Protein AF-A0A7S1E2A7-F1 (afdb_monomer_lite)

pLDDT: mean 86.23, std 13.31, range [50.06, 97.75]

Secondary structure (DSSP, 8-state):
--HHHHHHHHHHHHHHTHHHHHHHHHHHHHHHHHHHHHHH-SS--HHHHHHHHHHHHHHHHHHHHHHHHHHHHTSPP---GGGTTS-PPPTTHHHHHHHHHHH-HHHHTTS-GGG-TT-

Foldseek 3Di:
DPPLVVLQVVLQVCLVVVVVVLVVQLVVLLVVLVVVVVVVDPDDDVVVVVVCVVCSNVSSVVVSVVVNVVSNLQYFDDDDPVPPPDPDDPRRNSSVVVVCVVLDPVVLVPDDVVVVSVD

Organism: NCBI:txid33649

Sequence (119 aa):
GRFVPSISMAASSLKSNTEDLDAILRLLVRDDIIAWYTSKSMAKSDQKTQELEKQLMDRVSKNVAMIQSKIAECSVKKISKEVATLPSEPVNHRVQELLEEASGYEKLSTMETSFQPWL

Structure (mmCIF, N/CA/C/O backbone):
data_AF-A0A7S1E2A7-F1
#
_entry.id   AF-A0A7S1E2A7-F1
#
loop_
_atom_site.group_PDB
_atom_site.id
_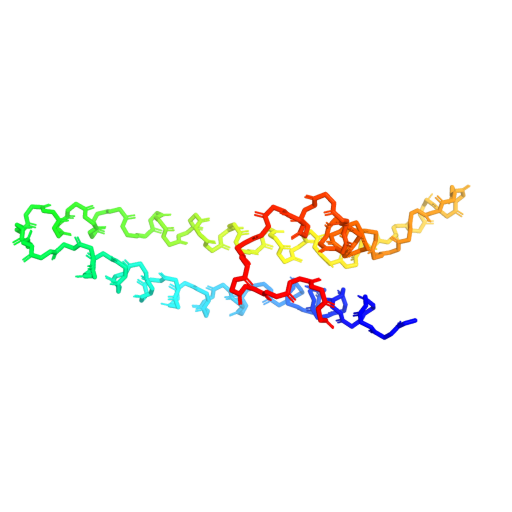atom_site.type_symbol
_atom_site.label_atom_id
_atom_site.label_alt_id
_atom_site.label_comp_id
_atom_site.label_asym_id
_atom_site.label_entity_id
_atom_site.label_seq_id
_atom_site.pdbx_PDB_ins_code
_atom_site.Cartn_x
_atom_site.Cartn_y
_atom_site.Cartn_z
_atom_site.occupancy
_atom_site.B_iso_or_equiv
_atom_site.auth_seq_id
_atom_site.auth_comp_id
_atom_site.auth_asym_id
_atom_site.auth_atom_id
_atom_site.pdbx_PDB_model_num
ATOM 1 N N . GLY A 1 1 ? 9.705 -5.834 -20.855 1.00 72.25 1 GLY A N 1
ATOM 2 C CA . GLY A 1 1 ? 9.177 -6.600 -19.705 1.00 72.25 1 GLY A CA 1
ATOM 3 C C . GLY A 1 1 ? 7.694 -6.325 -19.532 1.00 72.25 1 GLY A C 1
ATOM 4 O O . GLY A 1 1 ? 7.268 -5.219 -19.832 1.00 72.25 1 GLY A O 1
ATOM 5 N N . ARG A 1 2 ? 6.905 -7.316 -19.092 1.00 88.38 2 ARG A N 1
ATOM 6 C CA . ARG A 1 2 ? 5.444 -7.172 -18.900 1.00 88.38 2 ARG A CA 1
ATOM 7 C C . ARG A 1 2 ? 5.052 -6.682 -17.504 1.00 88.38 2 ARG A C 1
ATOM 9 O O . ARG A 1 2 ? 4.004 -6.066 -17.361 1.00 88.38 2 ARG A O 1
ATOM 16 N N . PHE A 1 3 ? 5.898 -6.930 -16.506 1.00 90.31 3 PHE A N 1
ATOM 17 C CA . PHE A 1 3 ? 5.606 -6.660 -15.099 1.00 90.31 3 PHE A CA 1
ATOM 18 C C . PHE A 1 3 ? 5.342 -5.174 -14.816 1.00 90.31 3 PHE A C 1
ATOM 20 O O . PHE A 1 3 ? 4.219 -4.810 -14.481 1.00 90.31 3 PHE A O 1
ATOM 27 N N . VAL A 1 4 ? 6.346 -4.316 -15.037 1.00 91.19 4 VAL A N 1
ATOM 28 C CA . VAL A 1 4 ? 6.267 -2.875 -14.739 1.00 91.19 4 VAL A CA 1
ATOM 29 C C . VAL A 1 4 ? 5.057 -2.204 -15.413 1.00 91.19 4 VAL A C 1
ATOM 31 O O . VAL A 1 4 ? 4.267 -1.593 -14.697 1.00 91.19 4 VAL A O 1
ATOM 34 N N . PRO A 1 5 ? 4.819 -2.356 -16.737 1.00 90.12 5 PRO A N 1
ATOM 35 C CA . PRO A 1 5 ? 3.637 -1.765 -17.365 1.00 90.12 5 PRO A CA 1
ATOM 36 C C . PRO A 1 5 ? 2.315 -2.283 -16.788 1.00 90.12 5 PRO A C 1
ATOM 38 O O . PRO A 1 5 ? 1.391 -1.497 -16.607 1.00 90.12 5 PRO A O 1
ATOM 41 N N . SER A 1 6 ? 2.220 -3.578 -16.460 1.00 92.44 6 SER A N 1
ATOM 42 C CA . SER A 1 6 ? 0.983 -4.164 -15.920 1.00 92.44 6 SER A CA 1
ATOM 43 C C . SER A 1 6 ? 0.644 -3.601 -14.539 1.00 92.44 6 SER A C 1
ATOM 45 O O . SER A 1 6 ? -0.505 -3.241 -14.292 1.00 92.44 6 SER A O 1
ATOM 47 N N . ILE A 1 7 ? 1.643 -3.466 -13.661 1.00 93.62 7 ILE A N 1
ATOM 48 C CA . ILE A 1 7 ? 1.468 -2.877 -12.326 1.00 93.62 7 ILE A CA 1
ATOM 49 C C . ILE A 1 7 ? 1.063 -1.404 -12.431 1.00 93.62 7 ILE A C 1
ATOM 51 O O . ILE A 1 7 ? 0.088 -0.992 -11.803 1.00 93.62 7 ILE A O 1
ATOM 55 N N . SER A 1 8 ? 1.743 -0.619 -13.271 1.00 92.19 8 SER A N 1
ATOM 56 C CA . SER A 1 8 ? 1.398 0.793 -13.469 1.00 92.19 8 SER A CA 1
ATOM 57 C C . SER A 1 8 ? -0.001 0.976 -14.067 1.00 92.19 8 SER A C 1
ATOM 59 O O . SER A 1 8 ? -0.730 1.887 -13.668 1.00 92.19 8 SER A O 1
ATOM 61 N N . MET A 1 9 ? -0.427 0.094 -14.978 1.00 91.69 9 MET A N 1
ATOM 62 C CA . MET A 1 9 ? -1.789 0.098 -15.525 1.00 91.69 9 MET A CA 1
ATOM 63 C C . MET A 1 9 ? -2.835 -0.245 -14.461 1.00 91.69 9 MET A C 1
ATOM 65 O O . MET A 1 9 ? -3.837 0.463 -14.354 1.00 91.69 9 MET A O 1
ATOM 69 N N . ALA A 1 10 ? -2.596 -1.276 -13.646 1.00 93.56 10 ALA A N 1
ATOM 70 C CA . ALA A 1 10 ? -3.489 -1.641 -12.549 1.00 93.56 10 ALA A CA 1
ATOM 71 C C . ALA A 1 10 ? -3.635 -0.489 -11.541 1.00 93.56 10 ALA A C 1
ATOM 73 O O . ALA A 1 10 ? -4.752 -0.085 -11.225 1.00 93.56 10 ALA A O 1
ATOM 74 N N . ALA A 1 11 ? -2.520 0.115 -11.120 1.00 93.56 11 ALA A N 1
ATOM 75 C CA . ALA A 1 11 ? -2.519 1.273 -10.228 1.00 93.56 11 ALA A CA 1
ATOM 76 C C . ALA A 1 11 ? -3.290 2.468 -10.820 1.00 93.56 11 ALA A C 1
ATOM 78 O O . ALA A 1 11 ? -4.060 3.130 -10.127 1.00 93.56 11 ALA A O 1
ATOM 79 N N . SER A 1 12 ? -3.141 2.718 -12.124 1.00 92.38 12 SER A N 1
ATOM 80 C CA . SER A 1 12 ? -3.877 3.772 -12.839 1.00 92.38 12 SER A CA 1
ATOM 81 C C . SER A 1 12 ? -5.378 3.510 -12.903 1.00 92.38 12 SER A C 1
ATOM 83 O O . SER A 1 12 ? -6.174 4.439 -12.747 1.00 92.38 12 SER A O 1
ATOM 85 N N . SER A 1 13 ? -5.769 2.254 -13.122 1.00 93.62 13 SER A N 1
ATOM 86 C CA . SER A 1 13 ? -7.171 1.842 -13.133 1.00 93.62 13 SER A CA 1
ATOM 87 C C . SER A 1 13 ? -7.797 2.012 -11.749 1.00 93.62 13 SER A C 1
ATOM 89 O O . SER A 1 13 ? -8.837 2.654 -11.632 1.00 93.62 13 SER A O 1
ATOM 91 N N . LEU A 1 14 ? -7.118 1.555 -10.694 1.00 94.12 14 LEU A N 1
ATOM 92 C CA . LEU A 1 14 ? -7.572 1.721 -9.310 1.00 94.12 14 LEU A CA 1
ATOM 93 C C . LEU A 1 14 ? -7.699 3.199 -8.924 1.00 94.12 14 LEU A C 1
ATOM 95 O O . LEU A 1 14 ? -8.723 3.608 -8.391 1.00 94.12 14 LEU A O 1
ATOM 99 N N . LYS A 1 15 ? -6.707 4.027 -9.273 1.00 93.06 15 LYS A N 1
ATOM 100 C CA . LYS A 1 15 ? -6.762 5.479 -9.051 1.00 93.06 15 LYS A CA 1
ATOM 101 C C . LYS A 1 15 ? -7.930 6.142 -9.786 1.00 93.06 15 LYS A C 1
ATOM 103 O O . LYS A 1 15 ? -8.528 7.081 -9.267 1.00 93.06 15 LYS A O 1
ATOM 108 N N . SER A 1 16 ? -8.260 5.682 -10.990 1.00 93.44 16 SER A N 1
ATOM 109 C CA . SER A 1 16 ? -9.374 6.247 -11.766 1.00 93.44 16 SER A CA 1
ATOM 110 C C . SER A 1 16 ? -10.742 5.902 -11.169 1.00 93.44 16 SER A C 1
ATOM 112 O O . SER A 1 16 ? -11.692 6.636 -11.408 1.00 93.44 16 SER A O 1
ATOM 114 N N . ASN A 1 17 ? -10.824 4.842 -10.359 1.00 93.81 17 ASN A N 1
ATOM 115 C CA . ASN A 1 17 ? -12.035 4.392 -9.667 1.00 93.81 17 ASN A CA 1
ATOM 116 C C . ASN A 1 17 ? -11.903 4.584 -8.142 1.00 93.81 17 ASN A C 1
ATOM 118 O O . ASN A 1 17 ? -12.286 3.718 -7.357 1.00 93.81 17 ASN A O 1
ATOM 122 N N . THR A 1 18 ? -11.303 5.702 -7.709 1.00 91.06 18 THR A N 1
ATOM 123 C CA . THR A 1 18 ? -11.006 5.945 -6.283 1.00 91.06 18 THR A CA 1
ATOM 124 C C . THR A 1 18 ? -12.271 5.990 -5.423 1.00 91.06 18 THR A C 1
ATOM 126 O O . THR A 1 18 ? -12.231 5.526 -4.289 1.00 91.06 18 THR A O 1
ATOM 129 N N . GLU A 1 19 ? -13.383 6.511 -5.946 1.00 91.00 19 GLU A N 1
ATOM 130 C CA . GLU A 1 19 ? -14.650 6.617 -5.206 1.00 91.00 19 GLU A CA 1
ATOM 131 C C . GLU A 1 19 ? -15.241 5.238 -4.881 1.00 91.00 19 GLU A C 1
ATOM 133 O O . GLU A 1 19 ? -15.559 4.962 -3.724 1.00 91.00 19 GLU A O 1
ATOM 138 N N . ASP A 1 20 ? -15.290 4.335 -5.865 1.00 92.31 20 ASP A N 1
ATOM 139 C CA . ASP A 1 20 ? -15.740 2.952 -5.660 1.00 92.31 20 ASP A CA 1
ATOM 140 C C . ASP A 1 20 ? -14.805 2.196 -4.707 1.00 92.31 20 ASP A C 1
ATOM 142 O O . ASP A 1 20 ? -15.237 1.435 -3.835 1.00 92.31 20 ASP A O 1
ATOM 146 N N . LEU A 1 21 ? -13.498 2.435 -4.847 1.00 93.38 21 LEU A N 1
ATOM 147 C CA . LEU A 1 21 ? -12.478 1.828 -4.002 1.00 93.38 21 LEU A CA 1
ATOM 148 C C . LEU A 1 21 ? -12.548 2.336 -2.552 1.00 93.38 21 LEU A C 1
ATOM 150 O O . LEU A 1 21 ? -12.247 1.575 -1.634 1.00 93.38 21 LEU A O 1
ATOM 154 N N . ASP A 1 22 ? -12.955 3.586 -2.320 1.00 95.25 22 ASP A N 1
ATOM 155 C CA . ASP A 1 22 ? -13.034 4.196 -0.988 1.00 95.25 22 ASP A CA 1
ATOM 156 C C . ASP A 1 22 ? -14.000 3.435 -0.071 1.00 95.25 22 ASP A C 1
ATOM 158 O O . ASP A 1 22 ? -13.634 3.062 1.046 1.00 95.25 22 ASP A O 1
ATOM 162 N N . ALA A 1 23 ? -15.202 3.122 -0.562 1.00 94.75 23 ALA A N 1
ATOM 163 C CA . ALA A 1 23 ? -16.198 2.376 0.205 1.00 94.75 23 ALA A CA 1
ATOM 164 C C . ALA A 1 23 ? -15.699 0.969 0.581 1.00 94.75 23 ALA A C 1
ATOM 166 O O . ALA A 1 23 ? -15.848 0.535 1.728 1.00 94.75 23 ALA A O 1
ATOM 167 N N . ILE A 1 24 ? -15.055 0.280 -0.367 1.00 96.12 24 ILE A N 1
ATOM 168 C CA . ILE A 1 24 ? -14.495 -1.061 -0.164 1.00 96.12 24 ILE A CA 1
ATOM 169 C C . ILE A 1 24 ? -13.348 -1.012 0.853 1.00 96.12 24 ILE A C 1
ATOM 171 O O . ILE A 1 24 ? -13.342 -1.776 1.820 1.00 96.12 24 ILE A O 1
ATOM 175 N N . LEU A 1 25 ? -12.396 -0.090 0.679 1.00 96.88 25 LEU A N 1
ATOM 176 C CA . LEU A 1 25 ? -11.246 0.044 1.572 1.00 96.88 25 LEU A CA 1
ATOM 177 C C . LEU A 1 25 ? -11.669 0.414 2.993 1.00 96.88 25 LEU A C 1
ATOM 179 O O . LEU A 1 25 ? -11.105 -0.125 3.940 1.00 96.88 25 LEU A O 1
ATOM 183 N N . ARG A 1 26 ? -12.671 1.282 3.175 1.00 97.31 26 ARG A N 1
ATOM 184 C CA . ARG A 1 26 ? -13.173 1.625 4.516 1.00 97.31 26 ARG A CA 1
ATOM 185 C C . ARG A 1 26 ? -13.697 0.410 5.269 1.00 97.31 26 ARG A C 1
ATOM 187 O O . ARG A 1 26 ? -13.429 0.295 6.463 1.00 97.31 26 ARG A O 1
ATOM 194 N N . LEU A 1 27 ? -14.425 -0.479 4.593 1.00 96.81 27 LEU A N 1
ATOM 195 C CA . LEU A 1 27 ? -14.934 -1.707 5.204 1.00 96.81 27 LEU A CA 1
ATOM 196 C C . LEU A 1 27 ? -13.789 -2.652 5.581 1.00 96.81 27 LEU A C 1
ATOM 198 O O . LEU A 1 27 ? -13.688 -3.043 6.742 1.00 96.81 27 LEU A O 1
ATOM 202 N N . LEU A 1 28 ? -12.889 -2.943 4.638 1.00 97.44 28 LEU A N 1
ATOM 203 C CA . LEU A 1 28 ? -11.772 -3.867 4.862 1.00 97.44 28 LEU A CA 1
ATOM 204 C C . LEU A 1 28 ? -10.815 -3.367 5.953 1.00 97.44 28 LEU A C 1
ATOM 206 O O . LEU A 1 28 ? -10.483 -4.101 6.879 1.00 97.44 28 LEU A O 1
ATOM 210 N N . VAL A 1 29 ? -10.426 -2.091 5.899 1.00 97.62 29 VAL A N 1
ATOM 211 C CA . VAL A 1 29 ? -9.512 -1.483 6.878 1.00 97.62 29 VAL A CA 1
ATOM 212 C C . VAL A 1 29 ? -10.137 -1.436 8.271 1.00 97.62 29 VAL A C 1
ATOM 214 O O . VAL A 1 29 ? -9.435 -1.623 9.264 1.00 97.62 29 VAL A O 1
ATOM 217 N N . ARG A 1 30 ? -11.448 -1.187 8.381 1.00 96.00 30 ARG A N 1
ATOM 218 C CA . ARG A 1 30 ? -12.147 -1.229 9.673 1.00 96.00 30 ARG A CA 1
ATOM 219 C C . ARG A 1 30 ? -12.043 -2.617 10.296 1.00 96.00 30 ARG A C 1
ATOM 221 O O . ARG A 1 30 ? -11.691 -2.721 11.471 1.00 96.00 30 ARG A O 1
ATOM 228 N N . ASP A 1 31 ? -12.348 -3.649 9.518 1.00 95.44 31 ASP A N 1
ATOM 229 C CA . ASP A 1 31 ? -12.362 -5.027 10.001 1.00 95.44 31 ASP A CA 1
ATOM 230 C C . ASP A 1 31 ? -10.943 -5.478 10.394 1.00 95.44 31 ASP A C 1
ATOM 232 O O . ASP A 1 31 ? -10.760 -6.040 11.476 1.00 95.44 31 ASP A O 1
ATOM 236 N N . ASP A 1 32 ? -9.923 -5.102 9.615 1.00 95.31 32 ASP A N 1
ATOM 237 C CA . ASP A 1 32 ? -8.512 -5.345 9.939 1.00 95.31 32 ASP A CA 1
ATOM 238 C C . ASP A 1 32 ? -8.059 -4.630 11.222 1.00 95.31 32 ASP A C 1
ATOM 240 O O . ASP A 1 32 ? -7.361 -5.220 12.049 1.00 95.31 32 ASP A O 1
ATOM 244 N N . ILE A 1 33 ? -8.458 -3.369 11.436 1.00 92.50 33 ILE A N 1
ATOM 245 C CA . ILE A 1 33 ? -8.113 -2.626 12.661 1.00 92.50 33 ILE A CA 1
ATOM 246 C C . ILE A 1 33 ? -8.726 -3.299 13.891 1.00 92.50 33 ILE A C 1
ATOM 248 O O . ILE A 1 33 ? -8.055 -3.430 14.921 1.00 92.50 33 ILE A O 1
ATOM 252 N N . ILE A 1 34 ? -9.984 -3.738 13.795 1.00 90.38 34 ILE A N 1
ATOM 253 C CA . ILE A 1 34 ? -10.657 -4.463 14.877 1.00 90.38 34 ILE A CA 1
ATOM 254 C C . ILE A 1 34 ? -9.932 -5.787 15.132 1.00 90.38 34 ILE A C 1
ATOM 256 O O . ILE A 1 34 ? -9.561 -6.061 16.276 1.00 90.38 34 ILE A O 1
ATOM 260 N N . ALA A 1 35 ? -9.661 -6.569 14.084 1.00 90.69 35 ALA A N 1
ATOM 261 C CA . ALA A 1 35 ? -8.954 -7.842 14.187 1.00 90.69 35 ALA A CA 1
ATOM 262 C C . ALA A 1 35 ? -7.576 -7.672 14.848 1.00 90.69 35 ALA A C 1
ATOM 264 O O . ALA A 1 35 ? -7.265 -8.355 15.828 1.00 90.69 35 ALA A O 1
ATOM 265 N N . TRP A 1 36 ? -6.785 -6.696 14.397 1.00 89.31 36 TRP A N 1
ATOM 266 C CA . TRP A 1 36 ? -5.476 -6.365 14.965 1.00 89.31 36 TRP A CA 1
ATOM 267 C C . TRP A 1 36 ? -5.552 -5.966 16.441 1.00 89.31 36 TRP A C 1
ATOM 269 O O . TRP A 1 36 ? -4.704 -6.352 17.247 1.00 89.31 36 TRP A O 1
ATOM 279 N N . TYR A 1 37 ? -6.576 -5.205 16.827 1.00 85.06 37 TYR A N 1
ATOM 280 C CA . TYR A 1 37 ? -6.750 -4.817 18.222 1.00 85.06 37 TYR A CA 1
ATOM 281 C C . TYR A 1 37 ? -7.144 -6.011 19.098 1.00 85.06 37 TYR A C 1
ATOM 283 O O . TYR A 1 37 ? -6.641 -6.166 20.214 1.00 85.06 37 TYR A O 1
ATOM 291 N N . THR A 1 38 ? -8.013 -6.886 18.585 1.00 83.88 38 THR A N 1
ATOM 292 C CA . THR A 1 38 ? -8.423 -8.102 19.297 1.00 83.88 38 THR A CA 1
ATOM 293 C C . THR A 1 38 ? -7.296 -9.120 19.444 1.00 83.88 38 THR A C 1
ATOM 295 O O . THR A 1 38 ? -7.248 -9.793 20.469 1.00 83.88 38 THR A O 1
ATOM 298 N N . SER A 1 39 ? -6.361 -9.202 18.492 1.00 86.19 3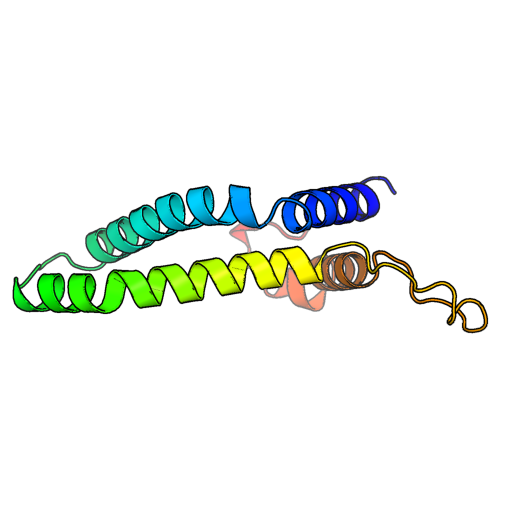9 SER A N 1
ATOM 299 C CA . SER A 1 39 ? -5.232 -10.139 18.561 1.00 86.19 39 SER A CA 1
ATOM 300 C C . SER A 1 39 ? -4.132 -9.697 19.530 1.00 86.19 39 SER A C 1
ATOM 302 O O . SER A 1 39 ? -3.432 -10.539 20.089 1.00 86.19 39 SER A O 1
ATOM 304 N N . LYS A 1 40 ? -3.984 -8.386 19.776 1.00 75.38 40 LYS A N 1
ATOM 305 C CA . LYS A 1 40 ? -2.955 -7.841 20.680 1.00 75.38 40 LYS A CA 1
ATOM 306 C C . LYS A 1 40 ? -3.367 -7.739 22.146 1.00 75.38 40 LYS A C 1
ATOM 308 O O . LYS A 1 40 ? -2.497 -7.621 23.007 1.00 75.38 40 LYS A O 1
ATOM 313 N N . SER A 1 41 ? -4.662 -7.740 22.450 1.00 63.66 41 SER A N 1
ATOM 314 C CA . SER A 1 41 ? -5.160 -7.480 23.802 1.00 63.66 41 SER A CA 1
ATOM 315 C C . SER A 1 41 ? -5.852 -8.708 24.391 1.00 63.66 41 SER A C 1
ATOM 317 O O . SER A 1 41 ? -7.049 -8.904 24.197 1.00 63.66 41 SER A O 1
ATOM 319 N N . MET A 1 42 ? -5.114 -9.507 25.171 1.00 55.50 42 MET A N 1
ATOM 320 C CA . MET A 1 42 ? -5.684 -10.628 25.940 1.00 55.50 42 MET A CA 1
ATOM 321 C C . MET A 1 42 ? -6.561 -10.176 27.127 1.00 55.50 42 MET A C 1
ATOM 323 O O . MET A 1 42 ? -7.278 -10.988 27.698 1.00 55.50 42 MET A O 1
ATOM 327 N N . ALA A 1 43 ? -6.553 -8.885 27.484 1.00 55.75 43 ALA A N 1
ATOM 328 C CA . ALA A 1 43 ? -7.369 -8.320 28.561 1.00 55.75 43 ALA A CA 1
ATOM 329 C C . ALA A 1 43 ? -8.049 -7.022 28.094 1.00 55.75 43 ALA A C 1
ATOM 331 O O . ALA A 1 43 ? -7.474 -5.931 28.151 1.00 55.75 43 ALA A O 1
ATOM 332 N N . LYS A 1 44 ? -9.279 -7.142 27.584 1.00 67.44 44 LYS A N 1
ATOM 333 C CA . LYS A 1 44 ? -10.136 -5.995 27.262 1.00 67.44 44 LYS A CA 1
ATOM 334 C C . LYS A 1 44 ? -10.637 -5.385 28.572 1.00 67.44 44 LYS A C 1
ATOM 336 O O . LYS A 1 44 ? -11.470 -5.986 29.237 1.00 67.44 44 LYS A O 1
ATOM 341 N N . SER A 1 45 ? -10.140 -4.208 28.949 1.00 71.31 45 SER A N 1
ATOM 342 C CA . SER A 1 45 ? -10.949 -3.333 29.801 1.00 71.31 45 SER A CA 1
ATOM 343 C C . SER A 1 45 ? -11.929 -2.588 28.900 1.00 71.31 45 SER A C 1
ATOM 345 O O . SER A 1 45 ? -11.557 -2.178 27.797 1.00 71.31 45 SER A O 1
ATOM 347 N N . ASP A 1 46 ? -13.165 -2.389 29.351 1.00 74.69 46 ASP A N 1
ATOM 348 C CA . ASP A 1 46 ? -14.186 -1.666 28.579 1.00 74.69 46 ASP A CA 1
ATOM 349 C C . ASP A 1 46 ? -13.710 -0.269 28.154 1.00 74.69 46 ASP A C 1
ATOM 351 O O . ASP A 1 46 ? -13.998 0.190 27.052 1.00 74.69 46 ASP A O 1
ATOM 355 N N . GLN A 1 47 ? -12.867 0.361 28.976 1.00 80.00 47 GLN A N 1
ATOM 356 C CA . GLN A 1 47 ? -12.235 1.647 28.686 1.00 80.00 47 GLN A CA 1
ATOM 357 C C . GLN A 1 47 ? -11.363 1.620 27.418 1.00 80.00 47 GLN A C 1
ATOM 359 O O . GLN A 1 47 ? -11.373 2.561 26.629 1.00 80.00 47 GLN A O 1
ATOM 364 N N . LYS A 1 48 ? -10.606 0.539 27.205 1.00 77.81 48 LYS A N 1
ATOM 365 C CA . LYS A 1 48 ? -9.747 0.369 26.025 1.00 77.81 48 LYS A CA 1
ATOM 366 C C . LYS A 1 48 ? -10.567 0.165 24.750 1.00 77.81 48 LYS A C 1
ATOM 368 O O . LYS A 1 48 ? -10.201 0.687 23.698 1.00 77.81 48 LYS A O 1
ATOM 373 N N . THR A 1 49 ? -11.684 -0.549 24.862 1.00 80.62 49 THR A N 1
ATOM 374 C CA . THR A 1 49 ? -12.635 -0.744 23.761 1.00 80.62 49 THR A CA 1
ATOM 375 C C . THR A 1 49 ? -13.313 0.573 23.379 1.00 80.62 49 THR A C 1
ATOM 377 O O . THR A 1 49 ? -13.320 0.927 22.204 1.00 80.62 49 THR A O 1
ATOM 380 N N . GLN A 1 50 ? -13.785 1.353 24.357 1.00 83.50 50 GLN A N 1
ATOM 381 C CA . GLN A 1 50 ? -14.408 2.659 24.104 1.00 83.50 50 GLN A CA 1
ATOM 382 C C . GLN A 1 50 ? -13.445 3.660 23.451 1.00 83.50 50 GLN A C 1
ATOM 384 O O . GLN A 1 50 ? -13.826 4.391 22.536 1.00 83.50 50 GLN A O 1
ATOM 389 N N . GLU A 1 51 ? -12.180 3.686 23.881 1.00 84.25 51 GLU A N 1
ATOM 390 C CA . GLU A 1 51 ? -11.180 4.567 23.269 1.00 84.25 51 GLU A CA 1
ATOM 391 C C . GLU A 1 51 ? -10.885 4.171 21.813 1.00 84.25 51 GLU A C 1
ATOM 393 O O . GLU A 1 51 ? -10.714 5.039 20.954 1.00 84.25 51 GLU A O 1
ATOM 398 N N . LEU A 1 52 ? -10.873 2.867 21.507 1.00 84.88 52 LEU A N 1
ATOM 399 C CA . LEU A 1 52 ? -10.758 2.393 20.129 1.00 84.88 52 LEU A CA 1
ATOM 400 C C . LEU A 1 52 ? -11.951 2.852 19.292 1.00 84.88 52 LEU A C 1
ATOM 402 O O . LEU A 1 52 ? -11.738 3.406 18.218 1.00 84.88 52 LEU A O 1
ATOM 406 N N . GLU A 1 53 ? -13.178 2.641 19.767 1.00 86.00 53 GLU A N 1
ATOM 407 C CA . GLU A 1 53 ? -14.399 3.032 19.053 1.00 86.00 53 GLU A CA 1
ATOM 408 C C . GLU A 1 53 ? -14.405 4.530 18.731 1.00 86.00 53 GLU A C 1
ATOM 410 O O . GLU A 1 53 ? -14.684 4.921 17.596 1.00 86.00 53 GLU A O 1
ATOM 415 N N . LYS A 1 54 ? -13.984 5.365 19.689 1.00 90.44 54 LYS A N 1
ATOM 416 C CA . LYS A 1 54 ? -13.872 6.818 19.510 1.00 90.44 54 LYS A CA 1
ATOM 417 C C . LYS A 1 54 ? -12.881 7.212 18.410 1.00 90.44 54 LYS A C 1
ATOM 419 O O . LYS A 1 54 ? -13.110 8.189 17.701 1.00 90.44 54 LYS A O 1
ATOM 424 N N . GLN A 1 55 ? -11.782 6.473 18.264 1.00 92.50 55 GLN A N 1
ATOM 425 C CA . GLN A 1 55 ? -10.730 6.759 17.280 1.00 92.50 55 GLN A CA 1
ATOM 426 C C . GLN A 1 55 ? -10.865 5.956 15.977 1.00 92.50 55 GLN A C 1
ATOM 428 O O . GLN A 1 55 ? -10.100 6.187 15.037 1.00 92.50 55 GLN A O 1
ATOM 433 N N . LEU A 1 56 ? -11.794 4.999 15.904 1.00 92.38 56 LEU A N 1
ATOM 434 C CA . LEU A 1 56 ?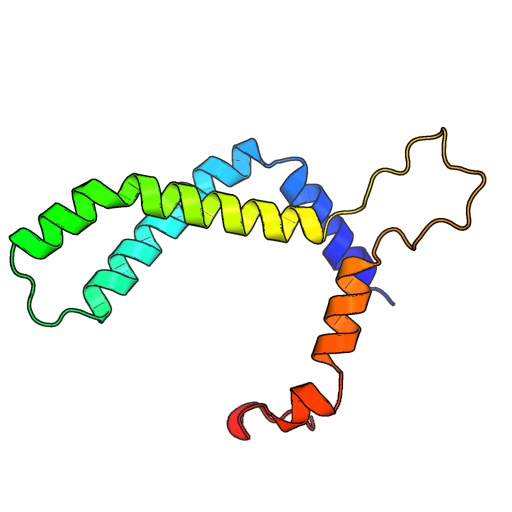 -11.844 4.005 14.833 1.00 92.38 56 LEU A CA 1
ATOM 435 C C . LEU A 1 56 ? -11.992 4.662 13.461 1.00 92.38 56 LEU A C 1
ATOM 437 O O . LEU A 1 56 ? -11.220 4.369 12.553 1.00 92.38 56 LEU A O 1
ATOM 441 N N . MET A 1 57 ? -12.926 5.603 13.327 1.00 94.69 57 MET A N 1
ATOM 442 C CA . MET A 1 57 ? -13.192 6.281 12.054 1.00 94.69 57 MET A CA 1
ATOM 443 C C . MET A 1 57 ? -12.008 7.114 11.551 1.00 94.69 57 MET A C 1
ATOM 445 O O . MET A 1 57 ? -11.736 7.131 10.348 1.00 94.69 57 MET A O 1
ATOM 449 N N . ASP A 1 58 ? -11.281 7.776 12.453 1.00 96.31 58 ASP A N 1
ATOM 450 C CA . ASP A 1 58 ? -10.076 8.539 12.107 1.00 96.31 58 ASP A CA 1
ATOM 451 C C . ASP A 1 58 ? -8.949 7.603 11.651 1.00 96.31 58 ASP A C 1
ATOM 453 O O . ASP A 1 58 ? -8.327 7.821 10.610 1.00 96.31 58 ASP A O 1
ATOM 457 N N . ARG A 1 59 ? -8.742 6.495 12.374 1.00 95.38 59 ARG A N 1
ATOM 458 C CA . ARG A 1 59 ? -7.754 5.472 12.005 1.00 95.38 59 ARG A CA 1
ATOM 459 C C . ARG A 1 59 ? -8.073 4.838 10.658 1.00 95.38 59 ARG A C 1
ATOM 461 O O . ARG A 1 59 ? -7.163 4.699 9.843 1.00 95.38 59 ARG A O 1
ATOM 468 N N . VAL A 1 60 ? -9.336 4.494 10.403 1.00 97.38 60 VAL A N 1
ATOM 469 C CA . VAL A 1 60 ? -9.782 3.983 9.100 1.00 97.38 60 VAL A CA 1
ATOM 470 C C . VAL A 1 60 ? -9.475 5.009 8.014 1.00 97.38 60 VAL A C 1
ATOM 472 O O . VAL A 1 60 ? -8.779 4.686 7.058 1.00 97.38 60 VAL A O 1
ATOM 475 N N . SER A 1 61 ? -9.899 6.262 8.192 1.00 97.25 61 SER A N 1
ATOM 476 C CA . SER A 1 61 ? -9.715 7.314 7.183 1.00 97.25 61 SER A CA 1
ATOM 477 C C . SER A 1 61 ? -8.237 7.559 6.854 1.00 97.25 61 SER A C 1
ATOM 479 O O . SER A 1 61 ? -7.876 7.640 5.682 1.00 97.25 61 SER A O 1
ATOM 481 N N . LYS A 1 62 ? -7.358 7.600 7.864 1.00 97.75 62 LYS A N 1
ATOM 482 C CA . LYS A 1 62 ? -5.906 7.756 7.669 1.00 97.75 62 LYS A CA 1
ATOM 483 C C . LYS A 1 62 ? -5.280 6.586 6.911 1.00 97.75 62 LYS A C 1
ATOM 485 O O . LYS A 1 62 ? -4.451 6.805 6.032 1.00 97.75 62 LYS A O 1
ATOM 490 N N . ASN A 1 63 ? -5.668 5.353 7.235 1.00 97.69 63 ASN A N 1
ATOM 491 C CA . ASN A 1 63 ? -5.142 4.165 6.559 1.00 97.69 63 ASN A CA 1
ATOM 492 C C . ASN A 1 63 ? -5.647 4.070 5.113 1.00 97.69 63 ASN A C 1
ATOM 494 O O . ASN A 1 63 ? -4.851 3.807 4.216 1.00 97.69 63 ASN A O 1
ATOM 498 N N . VAL A 1 64 ? -6.928 4.362 4.867 1.00 97.75 64 VAL A N 1
ATOM 499 C CA . VAL A 1 64 ? -7.493 4.417 3.508 1.00 97.75 64 VAL A CA 1
ATOM 500 C C . VAL A 1 64 ? -6.770 5.470 2.665 1.00 97.75 64 VAL A C 1
ATOM 502 O O . VAL A 1 64 ? -6.295 5.148 1.577 1.00 97.75 64 VAL A O 1
ATOM 505 N N . ALA A 1 65 ? -6.585 6.684 3.194 1.00 96.69 65 ALA A N 1
ATOM 506 C CA . ALA A 1 65 ? -5.852 7.746 2.504 1.00 96.69 65 ALA A CA 1
ATOM 507 C C . ALA A 1 65 ? -4.398 7.345 2.194 1.00 96.69 65 ALA A C 1
ATOM 509 O O . ALA A 1 65 ? -3.898 7.602 1.100 1.00 96.69 65 ALA A O 1
ATOM 510 N N . MET A 1 66 ? -3.721 6.663 3.126 1.00 97.25 66 MET A N 1
ATOM 511 C CA . MET A 1 66 ? -2.366 6.153 2.906 1.00 97.25 66 MET A CA 1
ATOM 512 C C . MET A 1 66 ? -2.321 5.106 1.784 1.00 97.25 66 MET A C 1
ATOM 514 O O . MET A 1 66 ? -1.431 5.160 0.936 1.00 97.25 66 MET A O 1
ATOM 518 N N . ILE A 1 67 ? -3.272 4.168 1.756 1.00 96.69 67 ILE A N 1
ATOM 519 C CA . ILE A 1 67 ? -3.369 3.145 0.705 1.00 96.69 67 ILE A CA 1
ATOM 520 C C . ILE A 1 67 ? -3.609 3.806 -0.656 1.00 96.69 67 ILE A C 1
ATOM 522 O O . ILE A 1 67 ? -2.879 3.534 -1.609 1.00 96.69 67 ILE A O 1
ATOM 526 N N . GLN A 1 68 ? -4.582 4.716 -0.740 1.00 95.38 68 GLN A N 1
ATOM 527 C CA . GLN A 1 68 ? -4.892 5.450 -1.969 1.00 95.38 68 GLN A CA 1
ATOM 528 C C . GLN A 1 68 ? -3.695 6.284 -2.454 1.00 95.38 68 GLN A C 1
ATOM 530 O O . GLN A 1 68 ? -3.405 6.279 -3.651 1.00 95.38 68 GLN A O 1
ATOM 535 N N . SER A 1 69 ? -2.948 6.929 -1.548 1.00 94.94 69 SER A N 1
ATOM 536 C CA . SER A 1 69 ? -1.709 7.649 -1.886 1.00 94.94 69 SER A CA 1
ATOM 537 C C . SER A 1 69 ? -0.671 6.722 -2.518 1.00 94.94 69 SER A C 1
ATOM 539 O O . SER A 1 69 ? -0.168 7.011 -3.602 1.00 94.94 69 SER A O 1
ATOM 541 N N . LYS A 1 70 ? -0.408 5.561 -1.905 1.00 94.12 70 LYS A N 1
ATOM 542 C CA . LYS A 1 70 ? 0.558 4.580 -2.427 1.00 94.12 70 LYS A CA 1
ATOM 543 C C . LYS A 1 70 ? 0.154 4.024 -3.794 1.00 94.12 70 LYS A C 1
ATOM 545 O O . LYS A 1 70 ? 1.001 3.859 -4.672 1.00 94.12 70 LYS A O 1
ATOM 550 N N . ILE A 1 71 ? -1.140 3.770 -4.003 1.00 93.94 71 ILE A N 1
ATOM 551 C CA . ILE A 1 71 ? -1.672 3.380 -5.318 1.00 93.94 71 ILE A CA 1
ATOM 552 C C . ILE A 1 71 ? -1.433 4.508 -6.329 1.00 93.94 71 ILE A C 1
ATOM 554 O O . ILE A 1 71 ? -0.975 4.262 -7.446 1.00 93.94 71 ILE A O 1
ATOM 558 N N . ALA A 1 72 ? -1.699 5.757 -5.942 1.00 92.00 72 ALA A N 1
ATOM 559 C CA . ALA A 1 72 ? -1.528 6.905 -6.818 1.00 92.00 72 ALA A CA 1
ATOM 560 C C . ALA A 1 72 ? -0.061 7.165 -7.197 1.00 92.00 72 ALA A C 1
ATOM 562 O O . ALA A 1 72 ? 0.193 7.558 -8.337 1.00 92.00 72 ALA A O 1
ATOM 563 N N . GLU A 1 73 ? 0.891 6.910 -6.300 1.00 91.69 73 GLU A N 1
ATOM 564 C CA . GLU A 1 73 ? 2.335 6.999 -6.570 1.00 91.69 73 GLU A CA 1
ATOM 565 C C . GLU A 1 73 ? 2.794 6.017 -7.657 1.00 91.69 73 GLU A C 1
ATOM 567 O O . GLU A 1 73 ? 3.675 6.341 -8.451 1.00 91.69 73 GLU A O 1
ATOM 572 N N . CYS A 1 74 ? 2.170 4.838 -7.734 1.00 91.31 74 CYS A N 1
ATOM 573 C CA . CYS A 1 74 ? 2.490 3.811 -8.730 1.00 91.31 74 CYS A CA 1
ATOM 574 C C . CYS A 1 74 ? 1.733 3.987 -10.060 1.00 91.31 74 CYS A C 1
ATOM 576 O O . CYS A 1 74 ? 1.957 3.227 -11.006 1.00 91.31 74 CYS A O 1
ATOM 578 N N . SER A 1 75 ? 0.813 4.955 -10.137 1.00 89.69 75 SER A N 1
ATOM 579 C CA . SER A 1 75 ? 0.012 5.211 -11.336 1.00 89.69 75 SER A CA 1
ATOM 580 C C . SER A 1 75 ? 0.803 5.928 -12.433 1.00 89.69 75 SER A C 1
ATOM 582 O O . SER A 1 75 ? 1.740 6.682 -12.177 1.00 89.69 75 SER A O 1
ATOM 584 N N . VAL A 1 76 ? 0.367 5.729 -13.673 1.00 83.88 76 VAL A N 1
ATOM 585 C CA . VAL A 1 76 ? 0.867 6.418 -14.861 1.00 83.88 76 VAL A CA 1
ATOM 586 C C . VAL A 1 76 ? 0.610 7.919 -14.708 1.00 83.88 76 VAL A C 1
ATOM 588 O O . VAL A 1 76 ? -0.540 8.365 -14.626 1.00 83.88 76 VAL A O 1
ATOM 591 N N . LYS A 1 77 ? 1.680 8.723 -14.696 1.00 76.50 77 LYS A N 1
ATOM 592 C CA . LYS A 1 77 ? 1.556 10.186 -14.749 1.00 76.50 77 LYS A CA 1
ATOM 593 C C . LYS A 1 77 ? 1.016 10.578 -16.129 1.00 76.50 77 LYS A C 1
ATOM 595 O O . LYS A 1 77 ? 1.595 10.223 -17.153 1.00 76.50 77 LYS A O 1
ATOM 600 N N . LYS A 1 78 ? -0.100 11.315 -16.174 1.00 64.81 78 LYS A N 1
ATOM 601 C CA . LYS A 1 78 ? -0.586 11.909 -17.428 1.00 64.81 78 LYS A CA 1
ATOM 602 C C . LYS A 1 78 ? 0.410 12.992 -17.842 1.00 64.81 78 LYS A C 1
ATOM 604 O O . LYS A 1 78 ? 0.519 14.004 -17.158 1.00 64.81 78 LYS A O 1
ATOM 609 N N . ILE A 1 79 ? 1.141 12.775 -18.933 1.00 60.50 79 ILE A N 1
ATOM 610 C CA . ILE A 1 79 ? 1.999 13.808 -19.520 1.00 60.50 79 ILE A CA 1
ATOM 611 C C . ILE A 1 79 ? 1.067 14.859 -20.131 1.00 60.50 79 ILE A C 1
ATOM 613 O O . ILE A 1 79 ? 0.380 14.597 -21.121 1.00 60.50 79 ILE A O 1
ATOM 617 N N . SER A 1 80 ? 0.994 16.036 -19.512 1.00 54.75 80 SER A N 1
ATOM 618 C CA . SER A 1 80 ? 0.314 17.192 -20.096 1.00 54.75 80 SER A CA 1
ATOM 619 C C . SER A 1 80 ? 1.006 17.558 -21.410 1.00 54.75 80 SER A C 1
ATOM 621 O O . SER A 1 80 ? 2.234 17.633 -21.466 1.00 54.75 80 SER A O 1
ATOM 623 N N . LYS A 1 81 ? 0.226 17.792 -22.474 1.00 54.44 81 LYS A N 1
ATOM 624 C CA . LYS A 1 81 ? 0.714 18.036 -23.849 1.00 54.44 81 LYS A CA 1
ATOM 625 C C . LYS A 1 81 ? 1.694 19.218 -23.987 1.00 54.44 81 LYS A C 1
ATOM 627 O O . LYS A 1 81 ? 2.333 19.345 -25.023 1.00 54.44 81 LYS A O 1
ATOM 632 N N . GLU A 1 82 ? 1.830 20.051 -22.959 1.00 54.16 82 GLU A N 1
ATOM 633 C CA . GLU A 1 82 ? 2.705 21.228 -22.918 1.00 54.16 82 GLU A CA 1
ATOM 634 C C . GLU A 1 82 ? 4.181 20.901 -22.604 1.00 54.16 82 GLU A C 1
ATOM 636 O O . GLU A 1 82 ? 5.043 21.743 -22.829 1.00 54.16 82 GLU A O 1
ATOM 641 N N . VAL A 1 83 ? 4.505 19.681 -22.145 1.00 51.44 83 VAL A N 1
ATOM 642 C CA . VAL A 1 83 ? 5.864 19.288 -21.689 1.00 51.44 83 VAL A CA 1
ATOM 643 C C . VAL A 1 83 ? 6.548 18.301 -22.654 1.00 51.44 83 VAL A C 1
ATOM 645 O O . VAL A 1 83 ? 7.463 17.570 -22.290 1.00 51.44 83 VAL A O 1
ATOM 648 N N . ALA A 1 84 ? 6.122 18.257 -23.919 1.00 52.59 84 ALA A N 1
ATOM 649 C CA . ALA A 1 84 ? 6.656 17.325 -24.923 1.00 52.59 84 ALA A CA 1
ATOM 650 C C . ALA A 1 84 ? 8.105 17.627 -25.382 1.00 52.59 84 ALA A C 1
ATOM 652 O O . ALA A 1 84 ? 8.627 16.930 -26.249 1.00 52.59 84 ALA A O 1
ATOM 653 N N . THR A 1 85 ? 8.751 18.664 -24.839 1.00 54.25 85 THR A N 1
ATOM 654 C CA . THR A 1 85 ? 10.077 19.150 -25.260 1.00 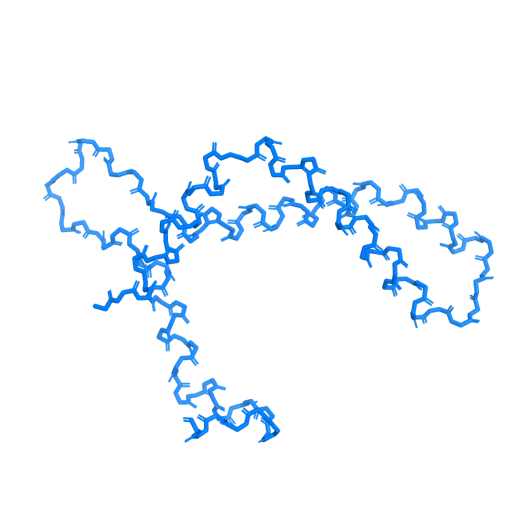54.25 85 THR A CA 1
ATOM 655 C C . THR A 1 85 ? 11.231 18.755 -24.335 1.00 54.25 85 THR A C 1
ATOM 657 O O . THR A 1 85 ? 12.384 18.996 -24.686 1.00 54.25 85 THR A O 1
ATOM 660 N N . LEU A 1 86 ? 10.965 18.125 -23.188 1.00 54.94 86 LEU A N 1
ATOM 661 C CA . LEU A 1 86 ? 11.999 17.594 -22.290 1.00 54.94 86 LEU A CA 1
ATOM 662 C C . LEU A 1 86 ? 12.049 16.062 -22.392 1.00 54.94 86 LEU A C 1
ATOM 664 O O . LEU A 1 86 ? 11.013 15.455 -22.673 1.00 54.94 86 LEU A O 1
ATOM 668 N N . PRO A 1 87 ? 13.215 15.416 -22.177 1.00 50.06 87 PRO A N 1
ATOM 669 C CA . PRO A 1 87 ? 13.292 13.961 -22.095 1.00 50.06 87 PRO A CA 1
ATOM 670 C C . PRO A 1 87 ? 12.397 13.504 -20.940 1.00 50.06 87 PRO A C 1
ATOM 672 O O . PRO A 1 87 ? 12.748 13.627 -19.770 1.00 50.06 87 PRO A O 1
ATOM 675 N N . SER A 1 88 ? 11.187 13.069 -21.290 1.00 56.78 88 SER A N 1
ATOM 676 C CA . SER A 1 88 ? 10.161 12.674 -20.337 1.00 56.78 88 SER A CA 1
ATOM 677 C C . SER A 1 88 ? 10.690 11.507 -19.522 1.00 56.78 88 SER A C 1
ATOM 679 O O . SER A 1 88 ? 11.051 10.475 -20.093 1.00 56.78 88 SER A O 1
ATOM 681 N N . GLU A 1 89 ? 10.680 11.645 -18.195 1.00 58.97 89 GLU A N 1
ATOM 682 C CA . GLU A 1 89 ? 10.809 10.498 -17.301 1.00 58.97 89 GLU A CA 1
ATOM 683 C C . GLU A 1 89 ? 9.876 9.379 -17.790 1.00 58.97 89 GLU A C 1
ATOM 685 O O . GLU A 1 89 ? 8.749 9.661 -18.235 1.00 58.97 89 GLU A O 1
ATOM 690 N N . PRO A 1 90 ? 10.326 8.113 -17.757 1.00 65.00 90 PRO A N 1
ATOM 691 C CA . PRO A 1 90 ? 9.489 7.009 -18.172 1.00 65.00 90 PRO A CA 1
ATOM 692 C C . PRO A 1 90 ? 8.213 7.015 -17.332 1.00 65.00 90 PRO A C 1
ATOM 694 O O . PRO A 1 90 ? 8.234 7.160 -16.113 1.00 65.00 90 PRO A O 1
ATOM 697 N N . VAL A 1 91 ? 7.083 6.813 -18.001 1.00 68.69 91 VAL A N 1
ATOM 698 C CA . VAL A 1 91 ? 5.726 6.867 -17.435 1.00 68.69 91 VAL A CA 1
ATOM 699 C C . VAL A 1 91 ? 5.545 6.006 -16.167 1.00 68.69 91 VAL A C 1
ATOM 701 O O . VAL A 1 91 ? 4.664 6.272 -15.350 1.00 68.69 91 VAL A O 1
ATOM 704 N N . ASN A 1 92 ? 6.415 5.008 -15.986 1.00 74.75 92 ASN A N 1
ATOM 705 C CA . ASN A 1 92 ? 6.389 4.019 -14.913 1.00 74.75 92 ASN A CA 1
ATOM 706 C C . ASN A 1 92 ? 7.592 4.134 -13.953 1.00 74.75 92 ASN A C 1
ATOM 708 O O . ASN A 1 92 ? 7.930 3.149 -13.296 1.00 74.75 92 ASN A O 1
ATOM 712 N N . HIS A 1 93 ? 8.259 5.293 -13.893 1.00 83.56 93 HIS A N 1
ATOM 713 C CA . HIS A 1 93 ? 9.520 5.482 -13.165 1.00 83.56 93 HIS A CA 1
ATOM 714 C C . HIS A 1 93 ? 9.459 4.984 -11.716 1.00 83.56 93 HIS A C 1
ATOM 716 O O . HIS A 1 93 ? 10.297 4.187 -11.312 1.00 83.56 93 HIS A O 1
ATOM 722 N N . ARG A 1 94 ? 8.399 5.325 -10.969 1.00 89.81 94 ARG A N 1
ATOM 723 C CA . ARG A 1 94 ? 8.266 4.919 -9.563 1.00 89.81 94 ARG A CA 1
ATOM 724 C C . ARG A 1 94 ? 8.238 3.401 -9.364 1.00 89.81 94 ARG A C 1
ATOM 726 O O . ARG A 1 94 ? 8.819 2.883 -8.419 1.00 89.81 94 ARG A O 1
ATOM 733 N N . VAL A 1 95 ? 7.564 2.674 -10.255 1.00 91.44 95 VAL A N 1
ATOM 734 C CA . VAL A 1 95 ? 7.499 1.205 -10.187 1.00 91.44 95 VAL A CA 1
ATOM 735 C C . VAL A 1 95 ? 8.855 0.588 -10.539 1.00 91.44 95 VAL A C 1
ATOM 737 O O . VAL A 1 95 ? 9.206 -0.451 -9.990 1.00 91.44 95 VAL A O 1
ATOM 740 N N . GLN A 1 96 ? 9.625 1.226 -11.426 1.00 91.06 96 GLN A N 1
ATOM 741 C CA . GLN A 1 96 ? 10.990 0.797 -11.743 1.00 91.06 96 GLN A CA 1
ATOM 742 C C . GLN A 1 96 ? 11.936 1.015 -10.564 1.00 91.06 96 GLN A C 1
ATOM 744 O O . GLN A 1 96 ? 12.611 0.070 -10.182 1.00 91.06 96 GLN A O 1
ATOM 749 N N . GLU A 1 97 ? 11.913 2.192 -9.935 1.00 92.38 97 GLU A N 1
ATOM 750 C CA . GLU A 1 97 ? 12.713 2.474 -8.735 1.00 92.38 97 GLU A CA 1
ATOM 751 C C . GLU A 1 97 ? 12.449 1.454 -7.625 1.00 92.38 97 GLU A C 1
ATOM 753 O O . GLU A 1 97 ? 13.378 0.905 -7.043 1.00 92.38 97 GLU A O 1
ATOM 758 N N . LEU A 1 98 ? 11.172 1.164 -7.347 1.00 93.56 98 LEU A N 1
ATOM 759 C CA . LEU A 1 98 ? 10.795 0.186 -6.327 1.00 93.56 98 LEU A CA 1
ATOM 760 C C . LEU A 1 98 ? 11.267 -1.227 -6.687 1.00 93.56 98 LEU A C 1
ATOM 762 O O . LEU A 1 98 ? 11.640 -1.989 -5.800 1.00 93.56 98 LEU A O 1
ATOM 766 N N . LEU A 1 99 ? 11.247 -1.585 -7.973 1.00 93.81 99 LEU A N 1
ATOM 767 C CA . LEU A 1 99 ? 11.735 -2.878 -8.443 1.00 93.81 99 LEU A CA 1
ATOM 768 C C . LEU A 1 99 ? 13.259 -2.985 -8.317 1.00 93.81 99 LEU A C 1
ATOM 770 O O . LEU A 1 99 ? 13.766 -4.025 -7.899 1.00 93.81 99 LEU A O 1
ATOM 774 N N . GLU A 1 100 ? 13.984 -1.926 -8.660 1.00 93.69 100 GLU A N 1
ATOM 775 C CA . GLU A 1 100 ? 15.437 -1.841 -8.498 1.00 93.69 100 GLU A CA 1
ATOM 776 C C . GLU A 1 100 ? 15.828 -1.887 -7.017 1.00 93.69 100 GLU A C 1
ATOM 778 O O . GLU A 1 100 ? 16.700 -2.666 -6.641 1.00 93.69 100 GLU A O 1
ATOM 783 N N . GLU A 1 101 ? 15.127 -1.149 -6.151 1.00 93.81 101 GLU A N 1
ATOM 784 C CA . GLU A 1 101 ? 15.357 -1.199 -4.704 1.00 93.81 101 GLU A CA 1
ATOM 785 C C . GLU A 1 101 ? 15.075 -2.600 -4.141 1.00 93.81 101 GLU A C 1
ATOM 787 O O . GLU A 1 101 ? 15.881 -3.134 -3.379 1.00 93.81 101 GLU A O 1
ATOM 792 N N . ALA A 1 102 ? 13.963 -3.224 -4.542 1.00 93.12 102 ALA A N 1
ATOM 793 C CA . ALA A 1 102 ? 13.579 -4.552 -4.064 1.00 93.12 102 ALA A CA 1
ATOM 794 C C . ALA A 1 102 ? 14.516 -5.670 -4.550 1.00 93.12 102 ALA A C 1
ATOM 796 O O . ALA A 1 102 ? 14.644 -6.687 -3.874 1.00 93.12 102 ALA A O 1
ATOM 797 N N . SER A 1 103 ? 15.168 -5.492 -5.703 1.00 93.12 103 SER A N 1
ATOM 798 C CA . SER A 1 103 ? 16.136 -6.449 -6.260 1.00 93.12 103 SER A CA 1
ATOM 799 C C . SER A 1 103 ? 17.595 -6.123 -5.918 1.00 93.12 103 SER A C 1
ATOM 801 O O . SER A 1 103 ? 18.501 -6.871 -6.289 1.00 93.12 103 SER A O 1
ATOM 803 N N . GLY A 1 104 ? 17.844 -5.033 -5.188 1.00 94.25 104 GLY A N 1
ATOM 804 C CA . GLY A 1 104 ? 19.182 -4.622 -4.781 1.00 94.25 104 GLY A CA 1
ATOM 805 C C . GLY A 1 104 ? 19.798 -5.577 -3.758 1.00 94.25 104 GLY A C 1
ATOM 806 O O . GLY A 1 104 ? 19.183 -5.898 -2.738 1.00 94.25 104 GLY A O 1
ATOM 807 N N . TYR A 1 105 ? 21.053 -5.981 -3.985 1.00 94.19 105 TYR A N 1
ATOM 808 C CA . TYR A 1 105 ? 21.779 -6.898 -3.094 1.00 94.19 105 TYR A CA 1
ATOM 809 C C . TYR A 1 105 ? 21.849 -6.385 -1.645 1.00 94.19 105 TYR A C 1
ATOM 811 O O . TYR A 1 105 ? 21.773 -7.172 -0.703 1.00 94.19 105 TYR A O 1
ATOM 819 N N . GLU A 1 106 ? 21.954 -5.067 -1.449 1.00 94.19 106 GLU A N 1
ATOM 820 C CA . GLU A 1 106 ? 22.014 -4.444 -0.122 1.00 94.19 106 GLU A CA 1
ATOM 821 C C . GLU A 1 106 ? 20.736 -4.695 0.674 1.00 94.19 106 GLU A C 1
ATOM 823 O O . GLU A 1 106 ? 20.795 -5.042 1.847 1.00 94.19 106 GLU A O 1
ATOM 828 N N . LYS A 1 107 ? 19.569 -4.587 0.032 1.00 94.00 107 LYS A N 1
ATOM 829 C CA . LYS A 1 107 ? 18.280 -4.839 0.683 1.00 94.00 107 LYS A CA 1
ATOM 830 C C . LYS A 1 107 ? 18.049 -6.330 0.865 1.00 94.00 107 LYS A C 1
ATOM 832 O O . LYS A 1 107 ? 17.705 -6.765 1.963 1.00 94.00 107 LYS A O 1
ATOM 837 N N . LEU A 1 108 ? 18.304 -7.113 -0.180 1.00 95.12 108 LEU A N 1
ATOM 838 C CA . LEU A 1 108 ? 18.121 -8.561 -0.164 1.00 95.12 108 LEU A CA 1
ATOM 839 C C . LEU A 1 108 ? 18.987 -9.249 0.899 1.00 95.12 108 LEU A C 1
ATOM 841 O O . LEU A 1 108 ? 18.506 -10.144 1.583 1.00 95.12 108 LEU A O 1
ATOM 845 N N . SER A 1 109 ? 20.225 -8.797 1.111 1.00 94.31 109 SER A N 1
ATOM 846 C CA . SER A 1 109 ? 21.112 -9.357 2.144 1.00 94.31 109 SER A CA 1
ATOM 847 C C . SER A 1 109 ? 20.694 -9.023 3.582 1.00 94.31 109 SER A C 1
ATOM 849 O O . SER A 1 109 ? 21.127 -9.705 4.508 1.00 94.31 109 SER A O 1
ATOM 851 N N . THR A 1 110 ? 19.836 -8.015 3.782 1.00 94.94 110 THR A N 1
ATOM 852 C CA . THR A 1 110 ? 19.280 -7.660 5.103 1.00 94.94 110 THR A CA 1
ATOM 853 C C . THR A 1 110 ? 17.973 -8.381 5.436 1.00 94.94 110 THR A C 1
ATOM 855 O O . THR A 1 110 ? 17.483 -8.264 6.559 1.00 94.94 110 THR A O 1
ATOM 858 N N . MET A 1 111 ? 17.395 -9.112 4.479 1.00 94.81 111 MET A N 1
ATOM 859 C CA . MET A 1 111 ? 16.183 -9.902 4.701 1.00 94.81 111 MET A CA 1
ATOM 860 C C . MET A 1 111 ? 16.465 -11.094 5.622 1.00 94.81 111 MET A C 1
ATOM 862 O O . MET A 1 111 ? 17.579 -11.618 5.679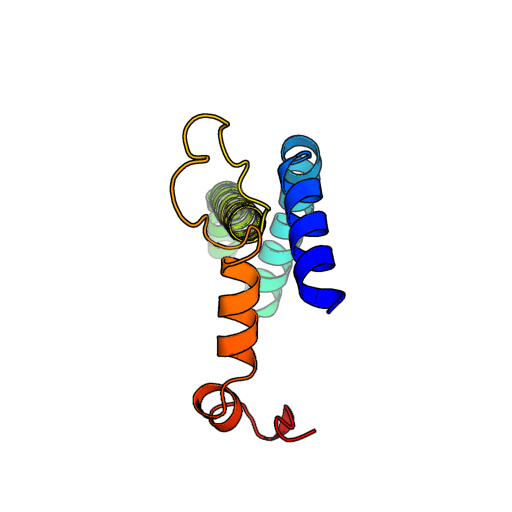 1.00 94.81 111 MET A O 1
ATOM 866 N N . GLU A 1 112 ? 15.431 -11.559 6.324 1.00 95.75 112 GLU A N 1
ATOM 867 C CA . GLU A 1 112 ? 15.515 -12.808 7.080 1.00 95.75 112 GLU A CA 1
ATOM 868 C C . GLU A 1 112 ? 15.890 -13.973 6.150 1.00 95.75 112 GLU A C 1
ATOM 870 O O . GLU A 1 112 ? 15.406 -14.070 5.025 1.00 95.75 112 GLU A O 1
ATOM 875 N N . THR A 1 113 ? 16.723 -14.906 6.612 1.00 93.44 113 THR A N 1
ATOM 876 C CA . THR A 1 113 ? 17.167 -16.044 5.784 1.00 93.44 113 THR A CA 1
ATOM 877 C C . THR A 1 113 ? 16.022 -16.976 5.380 1.00 93.44 113 THR A C 1
ATOM 879 O O . THR A 1 113 ? 16.116 -17.662 4.364 1.00 93.44 113 THR A O 1
ATOM 882 N N . SER A 1 114 ? 14.921 -16.964 6.137 1.00 96.75 114 SER A N 1
ATOM 883 C CA . SER A 1 114 ? 13.656 -17.637 5.820 1.00 96.75 114 SER A CA 1
ATOM 884 C C . SER A 1 114 ? 12.992 -17.107 4.544 1.00 96.75 114 SER A C 1
ATOM 886 O O . SER A 1 114 ? 12.250 -17.851 3.909 1.00 96.75 114 SER A O 1
ATOM 888 N N . PHE A 1 115 ? 13.276 -15.861 4.146 1.00 94.88 115 PHE A N 1
ATOM 889 C CA . PHE A 1 115 ? 12.795 -15.258 2.901 1.00 94.88 115 PHE A CA 1
ATOM 890 C C . PHE A 1 115 ? 13.478 -15.846 1.657 1.00 94.88 115 PHE A C 1
ATOM 892 O O . PHE A 1 115 ? 12.902 -15.807 0.577 1.00 94.88 115 PHE A O 1
ATOM 899 N N . GLN A 1 116 ? 14.680 -16.418 1.815 1.00 94.56 116 GLN A N 1
ATOM 900 C CA . GLN A 1 116 ? 15.473 -17.028 0.740 1.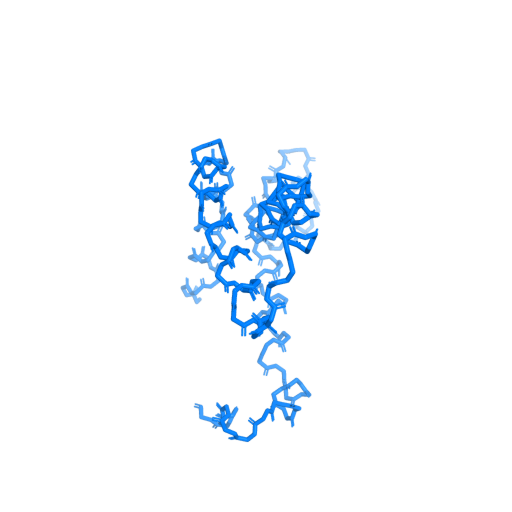00 94.56 116 GLN A CA 1
ATOM 901 C C . GLN A 1 116 ? 15.757 -16.079 -0.445 1.00 94.56 116 GLN A C 1
ATOM 903 O O . GLN A 1 116 ? 15.465 -16.421 -1.587 1.00 94.56 116 GLN A O 1
ATOM 908 N N . PRO A 1 117 ? 16.384 -14.906 -0.215 1.00 91.12 117 PRO A N 1
ATOM 909 C CA . PRO A 1 117 ? 16.611 -13.878 -1.244 1.00 91.12 117 PRO A CA 1
ATOM 910 C C . PRO A 1 117 ? 17.513 -14.299 -2.422 1.00 91.12 117 PRO A C 1
ATOM 912 O O . PRO A 1 117 ? 17.719 -13.517 -3.346 1.00 91.12 117 PRO A O 1
ATOM 915 N N . TRP A 1 118 ? 18.117 -15.488 -2.357 1.00 89.62 118 TRP A N 1
ATOM 916 C CA . TRP A 1 118 ? 19.020 -16.041 -3.369 1.00 89.62 118 TRP A CA 1
ATOM 917 C C . TRP A 1 118 ? 18.322 -16.943 -4.402 1.00 89.62 118 TRP A C 1
ATOM 919 O O . TRP A 1 118 ? 18.996 -17.415 -5.320 1.00 89.62 118 TRP A O 1
ATOM 929 N N . LEU A 1 119 ? 17.030 -17.244 -4.218 1.00 85.56 119 LEU A N 1
ATOM 930 C CA . LEU A 1 119 ? 16.195 -18.009 -5.155 1.00 85.56 119 LEU A CA 1
ATOM 931 C C . LEU A 1 119 ? 15.451 -17.075 -6.115 1.00 85.56 119 LEU A C 1
ATOM 933 O O . LEU A 1 119 ? 15.307 -17.473 -7.293 1.00 85.56 119 LEU A O 1
#

Radius of gyration: 19.77 Å; chains: 1; bounding box: 38×39×55 Å